Protein AF-X1CKU1-F1 (afdb_monomer_lite)

Sequence (153 aa):
GDQAREYGLLGDNILDSHFEFDVRVSRGGGAFVCGESTALMASLEGKVGRPRAKYIHTVAQGLHNKPTNLNNVETWANIPLIINKGAEWYSRIGTEASKGTKVFSLVGKINNTGLVEVPMGTSLREIIFEIGGGVPNNKKFKAVQTGGPSAVA

Structure (mmCIF, N/CA/C/O backbone):
data_AF-X1CKU1-F1
#
_entry.id   AF-X1CKU1-F1
#
loop_
_atom_site.group_PDB
_atom_site.id
_atom_site.type_symbol
_atom_site.label_atom_id
_atom_site.label_alt_id
_atom_site.label_comp_id
_atom_site.label_asym_id
_atom_site.label_entity_id
_atom_site.label_seq_id
_atom_site.pdbx_PDB_ins_code
_atom_site.Cartn_x
_atom_site.Cartn_y
_atom_site.Cartn_z
_atom_site.occupancy
_atom_site.B_iso_or_equiv
_atom_site.auth_seq_id
_atom_site.auth_comp_id
_atom_site.auth_asym_id
_atom_site.auth_atom_id
_atom_site.pdbx_PDB_model_num
ATOM 1 N N . GLY A 1 1 ? -2.399 -12.938 -13.116 1.00 65.06 1 GLY A N 1
ATOM 2 C CA . GLY A 1 1 ? -1.173 -12.936 -13.932 1.00 65.06 1 GLY A CA 1
ATOM 3 C C . GLY A 1 1 ? -1.540 -13.291 -15.346 1.00 65.06 1 GLY A C 1
ATOM 4 O O . GLY A 1 1 ? -1.448 -12.440 -16.215 1.00 65.06 1 GLY A O 1
ATOM 5 N N . ASP A 1 2 ? -2.054 -14.503 -15.521 1.00 77.31 2 ASP A N 1
ATOM 6 C CA . ASP A 1 2 ? -2.308 -15.109 -16.833 1.00 77.31 2 ASP A CA 1
ATOM 7 C C . ASP A 1 2 ? -3.306 -14.311 -17.686 1.00 77.31 2 ASP A C 1
ATOM 9 O O . ASP A 1 2 ? -2.964 -13.919 -18.794 1.00 77.31 2 ASP A O 1
ATOM 13 N N . GLN A 1 3 ? -4.441 -13.888 -17.118 1.00 88.50 3 GLN A N 1
ATOM 14 C CA . GLN A 1 3 ? -5.407 -13.031 -17.827 1.00 88.50 3 GLN A CA 1
ATOM 15 C C . GLN A 1 3 ? -4.802 -11.709 -18.335 1.00 88.50 3 GLN A C 1
ATOM 17 O O . GLN A 1 3 ? -5.073 -11.286 -19.450 1.00 88.50 3 GLN A O 1
ATOM 22 N N . ALA A 1 4 ? -3.958 -11.036 -17.545 1.00 87.88 4 ALA A N 1
ATOM 23 C CA . ALA A 1 4 ? -3.363 -9.762 -17.965 1.00 87.88 4 ALA A CA 1
ATOM 24 C C . ALA A 1 4 ? -2.374 -9.941 -19.128 1.00 87.88 4 ALA A C 1
ATOM 26 O O . ALA A 1 4 ? -2.256 -9.050 -19.962 1.00 87.88 4 ALA A O 1
ATOM 27 N N . ARG A 1 5 ? -1.700 -11.096 -19.211 1.00 89.00 5 ARG A N 1
ATOM 28 C CA . ARG A 1 5 ? -0.877 -11.453 -20.374 1.00 89.00 5 ARG A CA 1
ATOM 29 C C . ARG A 1 5 ? -1.741 -11.767 -21.594 1.00 89.00 5 ARG A C 1
ATOM 31 O O . ARG A 1 5 ? -1.427 -11.296 -22.678 1.00 89.00 5 ARG A O 1
ATOM 38 N N . GLU A 1 6 ? -2.842 -12.498 -21.416 1.00 88.56 6 GLU A N 1
ATOM 39 C CA . GLU A 1 6 ? -3.800 -12.799 -22.495 1.00 88.56 6 GLU A CA 1
ATOM 40 C C . GLU A 1 6 ? -4.401 -11.528 -23.110 1.00 88.56 6 GLU A C 1
ATOM 42 O O . GLU A 1 6 ? -4.573 -11.451 -24.322 1.00 88.56 6 GLU A O 1
ATOM 47 N N . TYR A 1 7 ? -4.659 -10.504 -22.293 1.00 90.25 7 TYR A N 1
ATOM 48 C CA . TYR A 1 7 ? -5.121 -9.192 -22.756 1.00 90.25 7 TYR A CA 1
ATOM 49 C C . TYR A 1 7 ? -4.000 -8.274 -23.281 1.00 90.25 7 TYR A C 1
ATOM 51 O O . TYR A 1 7 ? -4.277 -7.122 -23.609 1.00 90.25 7 TYR A O 1
ATOM 59 N N . GLY A 1 8 ? -2.743 -8.732 -23.339 1.00 88.56 8 GLY A N 1
ATOM 60 C CA . GLY A 1 8 ? -1.613 -7.931 -23.829 1.00 88.56 8 GLY A CA 1
ATOM 61 C C . GLY A 1 8 ? -1.203 -6.770 -22.911 1.00 88.56 8 GLY A C 1
ATOM 62 O O . GLY A 1 8 ? -0.614 -5.796 -23.375 1.00 88.56 8 GLY A O 1
ATOM 63 N N . LEU A 1 9 ? -1.525 -6.849 -21.614 1.00 90.81 9 LEU A N 1
ATOM 64 C CA . LEU A 1 9 ? -1.213 -5.834 -20.594 1.00 90.81 9 LEU A CA 1
ATOM 65 C C . LEU A 1 9 ? 0.079 -6.135 -19.809 1.00 90.81 9 LEU A C 1
ATOM 67 O O . LEU A 1 9 ? 0.518 -5.309 -19.011 1.00 90.81 9 LEU A O 1
ATOM 71 N N . LEU A 1 10 ? 0.661 -7.323 -19.992 1.00 92.50 10 LEU A N 1
ATOM 72 C CA . LEU A 1 10 ? 1.921 -7.778 -19.398 1.00 92.50 10 LEU A CA 1
ATOM 73 C C . LEU A 1 10 ? 2.670 -8.667 -20.392 1.00 92.50 10 LEU A C 1
ATOM 75 O O . LEU A 1 10 ? 2.046 -9.423 -21.134 1.00 92.50 10 LEU A O 1
ATOM 79 N N . GLY A 1 11 ? 3.997 -8.656 -20.319 1.00 89.88 11 GLY A N 1
ATOM 80 C CA . GLY A 1 11 ? 4.881 -9.362 -21.240 1.00 89.88 11 GLY A CA 1
ATOM 81 C C . GLY A 1 11 ? 5.563 -8.398 -22.203 1.00 89.88 11 GLY A C 1
ATOM 82 O O . GLY A 1 11 ? 5.842 -7.249 -21.844 1.00 89.88 11 GLY A O 1
ATOM 83 N N . ASP A 1 12 ? 5.840 -8.889 -23.403 1.00 91.44 12 ASP A N 1
ATOM 84 C CA . ASP A 1 12 ? 6.551 -8.137 -24.430 1.00 91.44 12 ASP A CA 1
ATOM 85 C C . ASP A 1 12 ? 5.562 -7.343 -25.288 1.00 91.44 12 ASP A C 1
ATOM 87 O O . ASP A 1 12 ? 4.425 -7.773 -25.493 1.00 91.44 12 ASP A O 1
ATOM 91 N N . ASN A 1 13 ? 6.003 -6.195 -25.803 1.00 90.19 13 ASN A N 1
ATOM 92 C CA . ASN A 1 13 ? 5.213 -5.304 -26.657 1.00 90.19 13 ASN A CA 1
ATOM 93 C C . ASN A 1 13 ? 3.811 -4.984 -26.101 1.00 90.19 13 ASN A C 1
ATOM 95 O O . ASN A 1 13 ? 2.799 -5.164 -26.782 1.00 90.19 13 ASN A O 1
ATOM 99 N N . ILE A 1 14 ? 3.740 -4.523 -24.845 1.00 92.44 14 ILE A N 1
ATOM 100 C CA . ILE A 1 14 ? 2.465 -4.242 -24.165 1.00 92.44 14 ILE A CA 1
ATOM 101 C C . ILE A 1 14 ? 1.634 -3.272 -25.008 1.00 92.44 14 ILE A C 1
ATOM 103 O O . ILE A 1 14 ? 2.101 -2.173 -25.308 1.00 92.44 14 ILE A O 1
ATOM 107 N N . LEU A 1 15 ? 0.405 -3.664 -25.358 1.00 89.19 15 LEU A N 1
ATOM 108 C CA . LEU A 1 15 ? -0.510 -2.891 -26.211 1.00 89.19 15 LEU A CA 1
ATOM 109 C C . LEU A 1 15 ? 0.137 -2.390 -27.524 1.00 89.19 15 LEU A C 1
ATOM 111 O O . LEU A 1 15 ? -0.044 -1.230 -27.893 1.00 89.19 15 LEU A O 1
ATOM 115 N N . ASP A 1 16 ? 0.925 -3.244 -28.188 1.00 88.50 16 ASP A N 1
ATOM 116 C CA . ASP A 1 16 ? 1.678 -2.939 -29.420 1.00 88.50 16 ASP A CA 1
ATOM 117 C C . ASP A 1 16 ? 2.689 -1.782 -29.277 1.00 88.50 16 ASP A C 1
ATOM 119 O O . ASP A 1 16 ? 3.078 -1.131 -30.249 1.00 88.50 16 ASP A O 1
ATOM 123 N N . SER A 1 17 ? 3.139 -1.510 -28.050 1.00 91.44 17 SER A N 1
ATOM 124 C CA . SER A 1 17 ? 4.212 -0.550 -27.776 1.00 91.44 17 SER A CA 1
ATOM 125 C C . SER A 1 17 ? 5.599 -1.206 -27.817 1.00 91.44 17 SER A C 1
ATOM 127 O O . SER A 1 17 ? 5.726 -2.419 -27.914 1.00 91.44 17 SER A O 1
ATOM 129 N N . HIS A 1 18 ? 6.667 -0.412 -27.683 1.00 92.94 18 HIS A N 1
ATOM 130 C CA . HIS A 1 18 ? 8.040 -0.917 -27.498 1.00 92.94 18 HIS A CA 1
ATOM 131 C C . HIS A 1 18 ? 8.393 -1.197 -26.027 1.00 92.94 18 HIS A C 1
ATOM 133 O O . HIS A 1 18 ? 9.568 -1.314 -25.679 1.00 92.94 18 HIS A O 1
ATOM 139 N N . PHE A 1 19 ? 7.398 -1.209 -25.139 1.00 94.38 19 PHE A N 1
ATOM 140 C CA . PHE A 1 19 ? 7.607 -1.377 -23.710 1.00 94.38 19 PHE A CA 1
ATOM 141 C C . PHE A 1 19 ? 7.348 -2.822 -23.285 1.00 94.38 19 PHE A C 1
ATOM 143 O O . PHE A 1 19 ? 6.300 -3.399 -23.579 1.00 94.38 19 PHE A O 1
ATOM 150 N N . GLU A 1 20 ? 8.306 -3.377 -22.548 1.00 94.62 20 GLU A N 1
ATOM 151 C CA . GLU A 1 20 ? 8.258 -4.731 -22.007 1.00 94.62 20 GLU A CA 1
ATOM 152 C C . GLU A 1 20 ? 8.211 -4.654 -20.482 1.00 94.62 20 GLU A C 1
ATOM 154 O O . GLU A 1 20 ? 9.044 -4.001 -19.843 1.00 94.62 20 GLU A O 1
ATOM 159 N N . PHE A 1 21 ? 7.233 -5.324 -19.878 1.00 93.88 21 PHE A N 1
ATOM 160 C CA . PHE A 1 21 ? 7.119 -5.382 -18.427 1.00 93.88 21 PHE A CA 1
ATOM 161 C C . PHE A 1 21 ? 6.444 -6.666 -17.973 1.00 93.88 21 PHE A C 1
ATOM 163 O O . PHE A 1 21 ? 5.368 -7.033 -18.442 1.00 93.88 21 PHE A O 1
ATOM 170 N N . ASP A 1 22 ? 7.066 -7.330 -17.001 1.00 92.50 22 ASP A N 1
ATOM 171 C CA . ASP A 1 22 ? 6.582 -8.593 -16.472 1.00 92.50 22 ASP A CA 1
ATOM 172 C C . ASP A 1 22 ? 6.455 -8.565 -14.944 1.00 92.50 22 ASP A C 1
ATOM 174 O O . ASP A 1 22 ? 7.226 -7.923 -14.229 1.00 92.50 22 ASP A O 1
ATOM 178 N N . VAL A 1 23 ? 5.478 -9.314 -14.438 1.00 91.25 23 VAL A N 1
ATOM 179 C CA . VAL A 1 23 ? 5.173 -9.468 -13.020 1.00 91.25 23 VAL A CA 1
ATOM 180 C C . VAL A 1 23 ? 5.266 -10.937 -12.641 1.00 91.25 23 VAL A C 1
ATOM 182 O O . VAL A 1 23 ? 4.596 -11.802 -13.205 1.00 91.25 23 VAL A O 1
ATOM 185 N N . ARG A 1 24 ? 6.055 -11.215 -11.602 1.00 88.50 24 ARG A N 1
ATOM 186 C CA . ARG A 1 24 ? 6.152 -12.537 -10.981 1.00 88.50 24 ARG A CA 1
ATOM 187 C C . ARG A 1 24 ? 5.671 -12.464 -9.542 1.00 88.50 24 ARG A C 1
ATOM 189 O O . ARG A 1 24 ? 6.066 -11.574 -8.794 1.00 88.50 24 ARG A O 1
ATOM 196 N N . VAL A 1 25 ? 4.841 -13.425 -9.148 1.00 87.81 25 VAL A N 1
ATOM 197 C CA . VAL A 1 25 ? 4.357 -13.549 -7.770 1.00 87.81 25 VAL A CA 1
ATOM 198 C C . VAL A 1 25 ? 5.220 -14.573 -7.045 1.00 87.81 25 VAL A C 1
ATOM 200 O O . VAL A 1 25 ? 5.220 -15.748 -7.401 1.00 87.81 25 VAL A O 1
ATOM 203 N N . SER A 1 26 ? 5.939 -14.129 -6.017 1.00 83.94 26 SER A N 1
ATOM 204 C CA . SER A 1 26 ? 6.687 -15.013 -5.122 1.00 83.94 26 SER A CA 1
ATOM 205 C C . SER A 1 26 ? 5.912 -15.210 -3.821 1.00 83.94 26 SER A C 1
ATOM 207 O O . SER A 1 26 ? 5.436 -14.242 -3.225 1.00 83.94 26 SER A O 1
ATOM 209 N N . ARG A 1 27 ? 5.758 -16.463 -3.380 1.00 80.62 27 ARG A N 1
ATOM 210 C CA . ARG A 1 27 ? 5.091 -16.805 -2.116 1.00 80.62 27 ARG A CA 1
ATOM 211 C C . ARG A 1 27 ? 6.147 -16.991 -1.028 1.00 80.62 27 ARG A C 1
ATOM 213 O O . ARG A 1 27 ? 6.992 -17.874 -1.137 1.00 80.62 27 ARG A O 1
ATOM 220 N N . GLY A 1 28 ? 6.096 -16.168 0.018 1.00 71.69 28 GLY A N 1
ATOM 221 C CA . GLY A 1 28 ? 6.987 -16.297 1.174 1.00 71.69 28 GLY A CA 1
ATOM 222 C C . GLY A 1 28 ? 6.660 -17.526 2.031 1.00 71.69 28 GLY A C 1
ATOM 223 O O . GLY A 1 28 ? 5.499 -17.909 2.160 1.00 71.69 28 GLY A O 1
ATOM 224 N N . GLY A 1 29 ? 7.676 -18.119 2.663 1.00 66.25 29 GLY A N 1
ATOM 225 C CA . GLY A 1 29 ? 7.565 -19.337 3.484 1.00 66.25 29 GLY A CA 1
ATOM 226 C C . GLY A 1 29 ? 6.971 -19.145 4.889 1.00 66.25 29 GLY A C 1
ATOM 227 O O . GLY A 1 29 ? 7.351 -19.861 5.807 1.00 66.25 29 GLY A O 1
ATOM 228 N N . GLY A 1 30 ? 6.097 -18.156 5.096 1.00 58.94 30 GLY A N 1
ATOM 229 C CA . GLY A 1 30 ? 5.411 -17.937 6.381 1.00 58.94 30 GLY A CA 1
ATOM 230 C C . GLY A 1 30 ? 6.234 -17.260 7.488 1.00 58.94 30 GLY A C 1
ATOM 231 O O . GLY A 1 30 ? 5.735 -17.091 8.598 1.00 58.94 30 GLY A O 1
ATOM 232 N N . ALA A 1 31 ? 7.470 -16.827 7.220 1.00 59.03 31 ALA A N 1
ATOM 233 C CA . ALA A 1 31 ? 8.267 -16.085 8.195 1.00 59.03 31 ALA A CA 1
ATOM 234 C C . ALA A 1 31 ? 7.819 -14.610 8.281 1.00 59.03 31 ALA A C 1
ATOM 236 O O . ALA A 1 31 ? 8.056 -13.821 7.366 1.00 59.03 31 ALA A O 1
ATOM 237 N N . PHE A 1 32 ? 7.244 -14.222 9.426 1.00 52.41 32 PHE A N 1
ATOM 238 C CA . PHE A 1 32 ? 6.842 -12.845 9.780 1.00 52.41 32 PHE A CA 1
ATOM 239 C C . PHE A 1 32 ? 7.998 -11.814 9.714 1.00 52.41 32 PHE A C 1
ATOM 241 O O . PHE A 1 32 ? 7.772 -10.609 9.675 1.00 52.41 32 PHE A O 1
ATOM 248 N N . VAL A 1 33 ? 9.251 -12.279 9.630 1.00 49.97 33 VAL A N 1
ATOM 249 C CA . VAL A 1 33 ? 10.484 -11.465 9.552 1.00 49.97 33 VAL A CA 1
ATOM 250 C C . VAL A 1 33 ? 10.661 -10.761 8.189 1.00 49.97 33 VAL A C 1
ATOM 252 O O . VAL A 1 33 ? 11.565 -9.951 8.012 1.00 49.97 33 VAL A O 1
ATOM 255 N N . CYS A 1 34 ? 9.766 -10.990 7.224 1.00 51.97 34 CYS A N 1
ATOM 256 C CA . CYS A 1 34 ? 9.830 -10.368 5.895 1.00 51.97 34 CYS A CA 1
ATOM 257 C C . CYS A 1 34 ? 9.215 -8.955 5.816 1.00 51.97 34 CYS A C 1
ATOM 259 O O . CYS A 1 34 ? 9.125 -8.401 4.725 1.00 51.97 34 CYS A O 1
ATOM 261 N N . GLY A 1 35 ? 8.777 -8.365 6.936 1.00 56.59 35 GLY A N 1
ATOM 262 C CA . GLY A 1 35 ? 8.248 -6.991 6.958 1.00 56.59 35 GLY A CA 1
ATOM 263 C C . GLY A 1 35 ? 9.315 -5.906 6.751 1.00 56.59 35 GLY A C 1
ATOM 264 O O . GLY A 1 35 ? 8.986 -4.773 6.410 1.00 56.59 35 GLY A O 1
ATOM 265 N N . GLU A 1 36 ? 10.595 -6.244 6.930 1.00 75.56 36 GLU A N 1
ATOM 266 C CA . GLU A 1 36 ? 11.713 -5.334 6.687 1.00 75.56 36 GLU A CA 1
ATOM 267 C C . GLU A 1 36 ? 12.196 -5.453 5.230 1.00 75.56 36 GLU A C 1
ATOM 269 O O . GLU A 1 36 ? 12.420 -6.547 4.708 1.00 75.56 36 GLU A O 1
ATOM 274 N N . SER A 1 37 ? 12.373 -4.305 4.573 1.00 74.38 37 SER A N 1
ATOM 275 C CA . SER A 1 37 ? 12.692 -4.183 3.145 1.00 74.38 37 SER A CA 1
ATOM 276 C C . SER A 1 37 ? 13.861 -5.045 2.647 1.00 74.38 37 SER A C 1
ATOM 278 O O . SER A 1 37 ? 13.776 -5.635 1.571 1.00 74.38 37 SER A O 1
ATOM 280 N N . THR A 1 38 ? 14.946 -5.158 3.416 1.00 78.44 38 THR A N 1
ATOM 281 C CA . THR A 1 38 ? 16.137 -5.929 3.026 1.00 78.44 38 THR A CA 1
ATOM 282 C C . THR A 1 38 ? 15.970 -7.422 3.291 1.00 78.44 38 THR A C 1
ATOM 284 O O . THR A 1 38 ? 16.478 -8.234 2.513 1.00 78.44 38 THR A O 1
ATOM 287 N N . ALA A 1 39 ? 15.222 -7.787 4.338 1.00 81.06 39 ALA A N 1
ATOM 288 C CA . ALA A 1 39 ? 14.864 -9.171 4.631 1.00 81.06 39 ALA A CA 1
ATOM 289 C C . ALA A 1 39 ? 13.937 -9.749 3.549 1.00 81.06 39 ALA A C 1
ATOM 291 O O . ALA A 1 39 ? 14.154 -10.876 3.100 1.00 81.06 39 ALA A O 1
ATOM 292 N N . LEU A 1 40 ? 12.970 -8.957 3.065 1.00 83.25 40 LEU A N 1
ATOM 293 C CA . LEU A 1 40 ? 12.114 -9.329 1.935 1.00 83.25 40 LEU A CA 1
ATOM 294 C C . LEU A 1 40 ? 12.938 -9.598 0.672 1.00 83.25 40 LEU A C 1
ATOM 296 O O . LEU A 1 40 ? 12.773 -10.638 0.040 1.00 83.25 40 LEU A O 1
ATOM 300 N N . MET A 1 41 ? 13.860 -8.694 0.326 1.00 84.31 41 MET A N 1
ATOM 301 C CA . MET A 1 41 ? 14.735 -8.883 -0.834 1.00 84.31 41 MET A CA 1
ATOM 302 C C . MET A 1 41 ? 15.601 -10.135 -0.687 1.00 84.31 41 MET A C 1
ATOM 304 O O . MET A 1 41 ? 15.659 -10.933 -1.612 1.00 84.31 41 MET A O 1
ATOM 308 N N . ALA A 1 42 ? 16.214 -10.364 0.480 1.00 82.88 42 ALA A N 1
ATOM 309 C CA . ALA A 1 42 ? 16.995 -11.577 0.725 1.00 82.88 42 ALA A CA 1
ATOM 310 C C . ALA A 1 42 ? 16.154 -12.855 0.548 1.00 82.88 42 ALA A C 1
ATOM 312 O O . ALA A 1 42 ? 16.625 -13.809 -0.068 1.00 82.88 42 ALA A O 1
ATOM 313 N N . SER A 1 43 ? 14.899 -12.852 1.010 1.00 83.75 43 SER A N 1
ATOM 314 C CA . SER A 1 43 ? 13.982 -13.975 0.796 1.00 83.75 43 SER A CA 1
ATOM 315 C C . SER A 1 43 ? 13.641 -14.182 -0.682 1.00 83.75 43 SER A C 1
ATOM 317 O O . SER A 1 43 ? 13.538 -15.327 -1.115 1.00 83.75 43 SER A O 1
ATOM 319 N N . LEU A 1 44 ? 13.466 -13.107 -1.460 1.00 84.38 44 LEU A N 1
ATOM 320 C CA . LEU A 1 44 ? 13.230 -13.191 -2.908 1.00 84.38 44 LEU A CA 1
ATOM 321 C C . LEU A 1 44 ? 14.450 -13.733 -3.666 1.00 84.38 44 LEU A C 1
ATOM 323 O O . LEU A 1 44 ? 14.284 -14.409 -4.675 1.00 84.38 44 LEU A O 1
ATOM 327 N N . GLU A 1 45 ? 15.659 -13.491 -3.155 1.00 85.50 45 GLU A N 1
ATOM 328 C CA . GLU A 1 45 ? 16.915 -14.065 -3.664 1.00 85.50 45 GLU A CA 1
ATOM 329 C C . GLU A 1 45 ? 17.131 -15.531 -3.236 1.00 85.50 45 GLU A C 1
ATOM 331 O O . GLU A 1 45 ? 18.176 -16.107 -3.536 1.00 85.50 45 GLU A O 1
ATOM 336 N N . GLY A 1 46 ? 16.196 -16.135 -2.490 1.00 82.81 46 GLY A N 1
ATOM 337 C CA . GLY A 1 46 ? 16.337 -17.492 -1.952 1.00 82.81 46 GLY A CA 1
ATOM 338 C C . GLY A 1 46 ? 17.313 -17.607 -0.774 1.00 82.81 46 GLY A C 1
ATOM 339 O O . GLY A 1 46 ? 17.686 -18.711 -0.383 1.00 82.81 46 GLY A O 1
ATOM 340 N N . LYS A 1 47 ? 17.740 -16.480 -0.194 1.00 81.50 47 LYS A N 1
ATOM 341 C CA . LYS A 1 47 ? 18.597 -16.436 0.997 1.00 81.50 47 LYS A CA 1
ATOM 342 C C . LYS A 1 47 ? 17.745 -16.398 2.261 1.00 81.50 47 LYS A C 1
ATOM 344 O O . LYS A 1 47 ? 16.559 -16.073 2.244 1.00 81.50 47 LYS A O 1
ATOM 349 N N . VAL A 1 48 ? 18.376 -16.675 3.400 1.00 78.56 48 VAL A N 1
ATOM 350 C CA . VAL A 1 48 ? 17.735 -16.481 4.706 1.00 78.56 48 VAL A CA 1
ATOM 351 C C . VAL A 1 48 ? 17.366 -15.001 4.858 1.00 78.56 48 VAL A C 1
ATOM 353 O O . VAL A 1 48 ? 18.234 -14.137 4.726 1.00 78.56 48 VAL A O 1
ATOM 356 N N . GLY A 1 49 ? 16.094 -14.718 5.154 1.00 71.31 49 GLY A N 1
ATOM 357 C CA . GLY A 1 49 ? 15.533 -13.373 5.327 1.00 71.31 49 GLY A CA 1
ATOM 358 C C . GLY A 1 49 ? 16.030 -12.664 6.588 1.00 71.31 49 GLY A C 1
ATOM 359 O O . GLY A 1 49 ? 15.252 -12.381 7.494 1.00 71.31 49 GLY A O 1
ATOM 360 N N . ARG A 1 50 ? 17.338 -12.415 6.679 1.00 73.94 50 ARG A N 1
ATOM 361 C CA . ARG A 1 50 ? 17.953 -11.615 7.741 1.00 73.94 50 ARG A CA 1
ATOM 362 C C . ARG A 1 50 ? 18.080 -10.164 7.272 1.00 73.94 50 ARG A C 1
ATOM 364 O O . ARG A 1 50 ? 18.569 -9.950 6.160 1.00 73.94 50 ARG A O 1
ATOM 371 N N . PRO A 1 51 ? 17.688 -9.177 8.097 1.00 68.94 51 PRO A N 1
ATOM 372 C CA . PRO A 1 51 ? 17.938 -7.776 7.794 1.00 68.94 51 PRO A CA 1
ATOM 373 C C . PRO A 1 51 ? 19.433 -7.532 7.559 1.00 68.94 51 PRO A C 1
ATOM 375 O O . PRO A 1 51 ? 20.279 -8.046 8.294 1.00 68.94 51 PRO A O 1
ATOM 378 N N . ARG A 1 52 ? 19.762 -6.750 6.532 1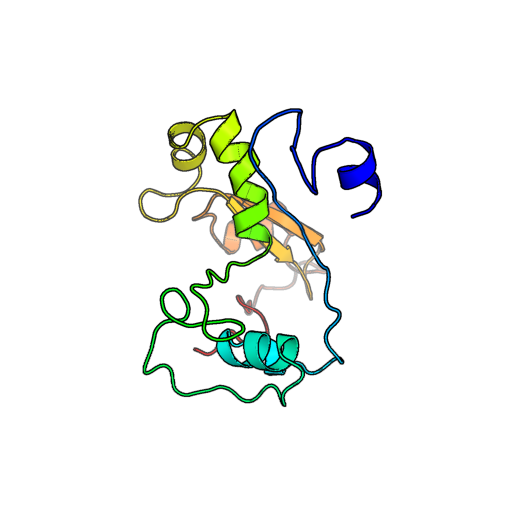.00 68.19 52 ARG A N 1
ATOM 379 C CA . ARG A 1 52 ? 21.126 -6.298 6.240 1.00 68.19 52 ARG A CA 1
ATOM 380 C C . ARG A 1 52 ? 21.263 -4.832 6.636 1.00 68.19 52 ARG A C 1
ATOM 382 O O . ARG A 1 52 ? 20.325 -4.051 6.486 1.00 68.19 52 ARG A O 1
ATOM 389 N N . ALA A 1 53 ? 22.440 -4.449 7.126 1.00 69.31 53 ALA A N 1
ATOM 390 C CA . ALA A 1 53 ? 22.738 -3.051 7.412 1.00 69.31 53 ALA A CA 1
ATOM 391 C C . ALA A 1 53 ? 22.631 -2.213 6.124 1.00 69.31 53 ALA A C 1
ATOM 393 O O . ALA A 1 53 ? 23.234 -2.544 5.100 1.00 69.31 53 ALA A O 1
ATOM 394 N N . LYS A 1 54 ? 21.840 -1.137 6.174 1.00 66.12 54 LYS A N 1
ATOM 395 C CA . LYS A 1 54 ? 21.570 -0.244 5.039 1.00 66.12 54 LYS A CA 1
ATOM 396 C C . LYS A 1 54 ? 22.712 0.758 4.858 1.00 66.12 54 LYS A C 1
ATOM 398 O O . LYS A 1 54 ? 22.552 1.934 5.152 1.00 66.12 54 LYS A O 1
ATOM 403 N N . TYR A 1 55 ? 23.869 0.294 4.392 1.00 69.62 55 TYR A N 1
ATOM 404 C CA . TYR A 1 55 ? 24.941 1.201 3.956 1.00 69.62 55 TYR A CA 1
ATOM 405 C C . TYR A 1 55 ? 24.690 1.748 2.545 1.00 69.62 55 TYR A C 1
ATOM 407 O O . TYR A 1 55 ? 25.152 2.832 2.208 1.00 69.62 55 TYR A O 1
ATOM 415 N N . ILE A 1 56 ? 23.932 1.008 1.729 1.00 71.81 56 ILE A N 1
ATOM 416 C CA . ILE A 1 56 ? 23.548 1.382 0.367 1.00 71.81 56 ILE A CA 1
ATOM 417 C C . ILE A 1 56 ? 22.024 1.301 0.274 1.00 71.81 56 ILE A C 1
ATOM 419 O O . ILE A 1 56 ? 21.420 0.311 0.693 1.00 71.81 56 ILE A O 1
ATOM 423 N N . HIS A 1 57 ? 21.390 2.351 -0.249 1.00 82.38 57 HIS A N 1
ATOM 424 C CA . HIS A 1 57 ? 19.943 2.363 -0.445 1.00 82.38 57 HIS A CA 1
ATOM 425 C C . HIS A 1 57 ? 19.528 1.374 -1.540 1.00 82.38 57 HIS A C 1
ATOM 427 O O . HIS A 1 57 ? 20.183 1.266 -2.576 1.00 82.38 57 HIS A O 1
ATOM 433 N N . THR A 1 58 ? 18.389 0.704 -1.358 1.00 84.00 58 THR A N 1
ATOM 434 C CA . THR A 1 58 ? 17.883 -0.302 -2.310 1.00 84.00 58 THR A CA 1
ATOM 435 C C . THR A 1 58 ? 17.584 0.269 -3.694 1.00 84.00 58 THR A C 1
ATOM 437 O O . THR A 1 58 ? 17.686 -0.442 -4.692 1.00 84.00 58 THR A O 1
ATOM 440 N N . VAL A 1 59 ? 17.264 1.565 -3.760 1.00 86.75 59 VAL A N 1
ATOM 441 C CA . VAL A 1 59 ? 17.068 2.292 -5.022 1.00 86.75 59 VAL A CA 1
ATOM 442 C C . VAL A 1 59 ? 18.344 2.337 -5.861 1.00 86.75 59 VAL A C 1
ATOM 444 O O . VAL A 1 59 ? 18.258 2.399 -7.078 1.00 86.75 59 VAL A O 1
ATOM 447 N N . ALA A 1 60 ? 19.516 2.249 -5.224 1.00 86.31 60 ALA A N 1
ATOM 448 C CA . ALA A 1 60 ? 20.797 2.099 -5.901 1.00 86.31 60 ALA A CA 1
ATOM 449 C C . ALA A 1 60 ? 21.149 0.615 -6.088 1.00 86.31 60 ALA A C 1
ATOM 451 O O . ALA A 1 60 ? 21.469 0.193 -7.196 1.00 86.31 60 ALA A O 1
ATOM 452 N N . GLN A 1 61 ? 21.074 -0.185 -5.018 1.00 87.62 61 GLN A N 1
ATOM 453 C CA . GLN A 1 61 ? 21.405 -1.614 -5.038 1.00 87.62 61 GLN A CA 1
ATOM 454 C C . GLN A 1 61 ? 20.467 -2.400 -4.114 1.00 87.62 61 GLN A C 1
ATOM 456 O O . GLN A 1 61 ? 20.642 -2.424 -2.896 1.00 87.62 61 GLN A O 1
ATOM 461 N N . GLY A 1 62 ? 19.448 -3.029 -4.699 1.00 87.25 62 GLY A N 1
ATOM 462 C CA . GLY A 1 62 ? 18.440 -3.819 -3.997 1.00 87.25 62 GLY A CA 1
ATOM 463 C C . GLY A 1 62 ? 18.466 -5.286 -4.417 1.00 87.25 62 GLY A C 1
ATOM 464 O O . GLY A 1 62 ? 19.420 -6.007 -4.126 1.00 87.25 62 GLY A O 1
ATOM 465 N N . LEU A 1 63 ? 17.406 -5.734 -5.091 1.00 87.56 63 LEU A N 1
ATOM 466 C CA . LEU A 1 63 ? 17.240 -7.119 -5.527 1.00 87.56 63 LEU A CA 1
ATOM 467 C C . LEU A 1 63 ? 18.286 -7.483 -6.589 1.00 87.56 63 LEU A C 1
ATOM 469 O O . LEU A 1 63 ? 18.420 -6.793 -7.600 1.00 87.56 63 LEU A O 1
ATOM 473 N N . HIS A 1 64 ? 19.030 -8.569 -6.368 1.00 89.12 64 HIS A N 1
ATOM 474 C CA . HIS A 1 64 ? 20.118 -9.019 -7.244 1.00 89.12 64 HIS A CA 1
ATOM 475 C C . HIS A 1 64 ? 21.161 -7.923 -7.531 1.00 89.12 64 HIS A C 1
ATOM 477 O O . HIS A 1 64 ? 21.720 -7.866 -8.626 1.00 89.12 64 HIS A O 1
ATOM 483 N N . ASN A 1 65 ? 21.409 -7.040 -6.554 1.00 88.12 65 ASN A N 1
ATOM 484 C CA . ASN A 1 65 ? 22.286 -5.868 -6.671 1.00 88.12 65 ASN A CA 1
ATOM 485 C C . ASN A 1 65 ? 21.892 -4.888 -7.794 1.00 88.12 65 ASN A C 1
ATOM 487 O O . ASN A 1 65 ? 22.729 -4.118 -8.262 1.00 88.12 65 ASN A O 1
ATOM 491 N N . LYS A 1 66 ? 20.625 -4.896 -8.229 1.00 91.19 66 LYS A N 1
ATOM 492 C CA . LYS A 1 66 ? 20.089 -3.945 -9.210 1.00 91.19 66 LYS A CA 1
ATOM 493 C C . LYS A 1 66 ? 19.282 -2.837 -8.520 1.00 91.19 66 LYS A C 1
ATOM 495 O O . LYS A 1 66 ? 18.705 -3.089 -7.455 1.00 91.19 66 LYS A O 1
ATOM 500 N N . PRO A 1 67 ? 19.186 -1.636 -9.117 1.00 92.69 67 PRO A N 1
ATOM 501 C CA . PRO A 1 67 ? 18.282 -0.582 -8.656 1.00 92.69 67 PRO A CA 1
ATOM 502 C C . PRO A 1 67 ? 16.862 -1.118 -8.444 1.00 92.69 67 PRO A C 1
ATOM 504 O O . PRO A 1 67 ? 16.260 -1.659 -9.370 1.00 92.69 67 PRO A O 1
ATOM 507 N N . THR A 1 68 ? 16.340 -1.030 -7.218 1.00 90.81 68 THR A N 1
ATOM 508 C CA . THR A 1 68 ? 15.040 -1.616 -6.861 1.00 90.81 68 THR A CA 1
ATOM 509 C C . THR A 1 68 ? 14.237 -0.687 -5.959 1.00 90.81 68 THR A C 1
ATOM 511 O O . THR A 1 68 ? 14.622 -0.402 -4.820 1.00 90.81 68 THR A O 1
ATOM 514 N N . ASN A 1 69 ? 13.065 -0.280 -6.443 1.00 91.19 69 ASN A N 1
ATOM 515 C CA . ASN A 1 69 ? 12.065 0.407 -5.636 1.00 91.19 69 ASN A CA 1
ATOM 516 C C . ASN A 1 69 ? 11.165 -0.613 -4.943 1.00 91.19 69 ASN A C 1
ATOM 518 O O . ASN A 1 69 ? 10.569 -1.471 -5.594 1.00 91.19 69 ASN A O 1
ATOM 522 N N . LEU A 1 70 ? 11.048 -0.497 -3.622 1.00 87.50 70 LEU A N 1
ATOM 523 C CA . LEU A 1 70 ? 10.123 -1.291 -2.828 1.00 87.50 70 LEU A CA 1
ATOM 524 C C . LEU A 1 70 ? 9.007 -0.386 -2.319 1.00 87.50 70 LEU A C 1
ATOM 526 O O . LEU A 1 70 ? 9.270 0.561 -1.586 1.00 87.50 70 LEU A O 1
ATOM 530 N N . ASN A 1 71 ? 7.770 -0.713 -2.676 1.00 89.44 71 ASN A N 1
ATOM 531 C CA . ASN A 1 71 ? 6.585 0.003 -2.221 1.00 89.44 71 ASN A CA 1
ATOM 532 C C . ASN A 1 71 ? 5.515 -0.990 -1.762 1.00 89.44 71 ASN A C 1
ATOM 534 O O . ASN A 1 71 ? 5.512 -2.152 -2.176 1.00 89.44 71 ASN A O 1
ATOM 538 N N . ASN A 1 72 ? 4.603 -0.523 -0.909 1.00 87.25 72 ASN A N 1
ATOM 539 C CA . ASN A 1 72 ? 3.434 -1.298 -0.511 1.00 87.25 72 ASN A CA 1
ATOM 540 C C . ASN A 1 72 ? 2.476 -1.472 -1.705 1.00 87.25 72 ASN A C 1
ATOM 542 O O . ASN A 1 72 ? 2.435 -0.642 -2.614 1.00 87.25 72 ASN A O 1
ATOM 546 N N . VAL A 1 73 ? 1.677 -2.537 -1.674 1.00 88.25 73 VAL A N 1
ATOM 547 C CA . VAL A 1 73 ? 0.623 -2.796 -2.662 1.00 88.25 73 VAL A CA 1
ATOM 548 C C . VAL A 1 73 ? -0.368 -1.627 -2.752 1.00 88.25 73 VAL A C 1
ATOM 550 O O . VAL A 1 73 ? -0.741 -1.253 -3.859 1.00 88.25 73 VAL A O 1
ATOM 553 N N . GLU A 1 74 ? -0.730 -1.002 -1.623 1.00 86.81 74 GLU A N 1
ATOM 554 C CA . GLU A 1 74 ? -1.620 0.174 -1.565 1.00 86.81 74 GLU A CA 1
ATOM 555 C C . GLU A 1 74 ? -1.083 1.329 -2.425 1.00 86.81 74 GLU A C 1
ATOM 557 O O . GLU A 1 74 ? -1.822 1.936 -3.196 1.00 86.81 74 GLU A O 1
ATOM 562 N N . THR A 1 75 ? 0.227 1.588 -2.372 1.00 89.25 75 THR A N 1
ATOM 563 C CA . THR A 1 75 ? 0.860 2.638 -3.181 1.00 89.25 75 THR A CA 1
ATOM 564 C C . THR A 1 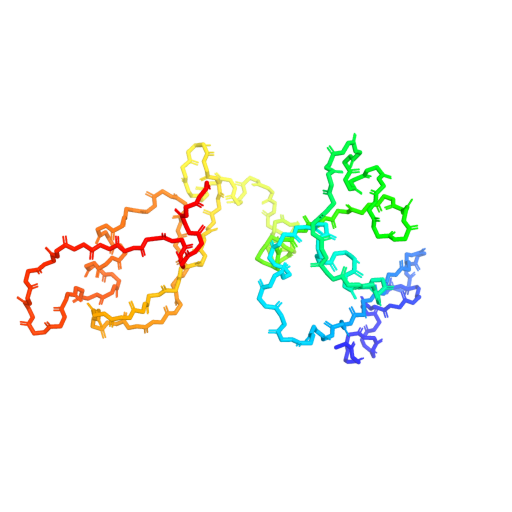75 ? 0.701 2.355 -4.670 1.00 89.25 75 THR A C 1
ATOM 566 O O . THR A 1 75 ? 0.261 3.232 -5.407 1.00 89.25 75 THR A O 1
ATOM 569 N N . TRP A 1 76 ? 1.014 1.133 -5.116 1.00 91.50 76 TRP A N 1
ATOM 570 C CA . TRP A 1 76 ? 0.886 0.756 -6.526 1.00 91.50 76 TRP A CA 1
ATOM 571 C C . TRP A 1 76 ? -0.565 0.759 -7.009 1.00 91.50 76 TRP A C 1
ATOM 573 O O . TRP A 1 76 ? -0.815 1.153 -8.144 1.00 91.50 76 TRP A O 1
ATOM 583 N N . ALA A 1 77 ? -1.519 0.385 -6.152 1.00 91.00 77 ALA A N 1
ATOM 584 C CA . ALA A 1 77 ? -2.944 0.407 -6.475 1.00 91.00 77 ALA A CA 1
ATOM 585 C C . ALA A 1 77 ? -3.478 1.831 -6.724 1.00 91.00 77 ALA A C 1
ATOM 587 O O . ALA A 1 77 ? -4.377 2.014 -7.544 1.00 91.00 77 ALA A O 1
ATOM 588 N N . ASN A 1 78 ? -2.892 2.845 -6.081 1.00 91.12 78 ASN A N 1
ATOM 589 C CA . ASN A 1 78 ? -3.293 4.241 -6.265 1.00 91.12 78 ASN A CA 1
ATOM 590 C C . ASN A 1 78 ? -2.727 4.877 -7.548 1.00 91.12 78 ASN A C 1
ATOM 592 O O . ASN A 1 78 ? -3.324 5.818 -8.073 1.00 91.12 78 ASN A O 1
ATOM 596 N N . ILE A 1 79 ? -1.613 4.370 -8.095 1.00 93.81 79 ILE A N 1
ATOM 597 C CA . ILE A 1 79 ? -0.948 4.969 -9.268 1.00 93.81 79 ILE A CA 1
ATOM 598 C C . ILE A 1 79 ? -1.852 5.037 -10.513 1.00 93.81 79 ILE A C 1
ATOM 600 O O . ILE A 1 79 ? -1.949 6.125 -11.083 1.00 93.81 79 ILE A O 1
ATOM 604 N N . PRO A 1 80 ? -2.564 3.971 -10.939 1.00 93.31 80 PRO A N 1
ATOM 605 C CA . PRO A 1 80 ? -3.450 4.050 -12.102 1.00 93.31 80 PRO A CA 1
ATOM 606 C C . PRO A 1 80 ? -4.538 5.119 -11.956 1.00 93.31 80 PRO A C 1
ATOM 608 O O . P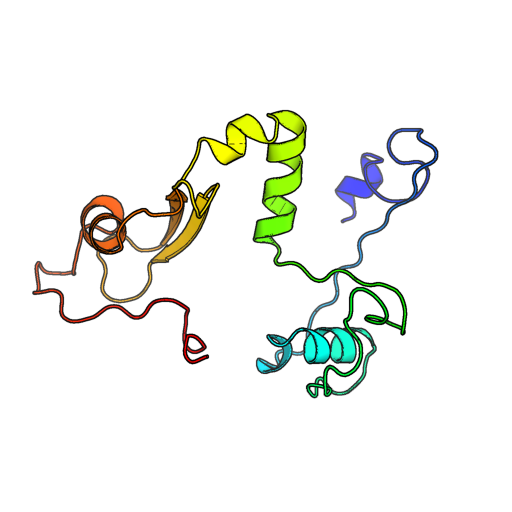RO A 1 80 ? -4.849 5.826 -12.911 1.00 93.31 80 PRO A O 1
ATOM 611 N N . LEU A 1 81 ? -5.094 5.283 -10.750 1.00 93.00 81 LEU A N 1
ATOM 612 C CA . LEU A 1 81 ? -6.100 6.313 -10.476 1.00 93.00 81 LEU A CA 1
ATOM 613 C C . LEU A 1 81 ? -5.507 7.719 -10.575 1.00 93.00 81 LEU A C 1
ATOM 615 O O . LEU A 1 81 ? -6.140 8.601 -11.152 1.00 93.00 81 LEU A O 1
ATOM 619 N N . ILE A 1 82 ? -4.295 7.919 -10.051 1.00 94.62 82 ILE A N 1
ATOM 620 C CA . ILE A 1 82 ? -3.576 9.195 -10.132 1.00 94.62 82 ILE A CA 1
ATOM 621 C C . ILE A 1 82 ? -3.233 9.539 -11.584 1.00 94.62 82 ILE A C 1
ATOM 623 O O . ILE A 1 82 ? -3.411 10.684 -11.985 1.00 94.62 82 ILE A O 1
ATOM 627 N N . ILE A 1 83 ? -2.787 8.569 -12.387 1.00 95.25 83 ILE A N 1
ATOM 628 C CA . ILE A 1 83 ? -2.496 8.785 -13.812 1.00 95.25 83 ILE A CA 1
ATOM 629 C C . ILE A 1 83 ? -3.776 9.165 -14.565 1.00 95.25 83 ILE A C 1
ATOM 631 O O . ILE A 1 83 ? -3.780 10.137 -15.314 1.00 95.25 83 ILE A O 1
ATOM 635 N N . ASN A 1 84 ? -4.876 8.449 -14.322 1.00 95.75 84 ASN A N 1
ATOM 636 C CA . ASN A 1 84 ? -6.127 8.659 -15.052 1.00 95.75 84 ASN A CA 1
ATOM 637 C C . ASN A 1 84 ? -6.874 9.939 -14.645 1.00 95.75 84 ASN A C 1
ATOM 639 O O . ASN A 1 84 ? -7.553 10.537 -15.476 1.00 95.75 84 ASN A O 1
ATOM 643 N N . LYS A 1 85 ? -6.798 10.351 -13.373 1.00 94.94 85 LYS A N 1
ATOM 644 C CA . LYS A 1 85 ? -7.539 11.513 -12.839 1.00 94.94 85 LYS 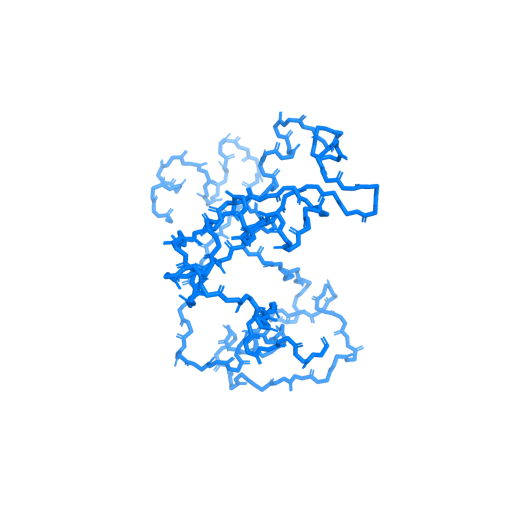A CA 1
ATOM 645 C C . LYS A 1 85 ? -6.668 12.745 -12.585 1.00 94.94 85 LYS A C 1
ATOM 647 O O . LYS A 1 85 ? -7.198 13.817 -12.303 1.00 94.94 85 LYS A O 1
ATOM 652 N N . GLY A 1 86 ? -5.350 12.602 -12.681 1.00 94.50 86 GLY A N 1
ATOM 653 C CA . GLY A 1 86 ? -4.369 13.642 -12.399 1.00 94.50 86 GLY A CA 1
ATOM 654 C C . GLY A 1 86 ? -3.946 13.714 -10.927 1.00 94.50 86 GLY A C 1
ATOM 655 O O . GLY A 1 86 ? -4.699 13.400 -10.001 1.00 94.50 86 GLY A O 1
ATOM 656 N N . ALA A 1 87 ? -2.719 14.193 -10.705 1.00 92.81 87 ALA A N 1
ATOM 657 C CA . ALA A 1 87 ? -2.149 14.367 -9.367 1.00 92.81 87 ALA A CA 1
ATOM 658 C C . ALA A 1 87 ? -2.920 15.390 -8.519 1.00 92.81 87 ALA A C 1
ATOM 660 O O . ALA A 1 87 ? -3.082 15.199 -7.313 1.00 92.81 87 ALA A O 1
ATOM 661 N N . GLU A 1 88 ? -3.441 16.449 -9.148 1.00 93.50 88 GLU A N 1
ATOM 662 C CA . GLU A 1 88 ? -4.204 17.485 -8.453 1.00 93.50 88 GLU A CA 1
ATOM 663 C C . GLU A 1 88 ? -5.467 16.904 -7.806 1.00 93.50 88 GLU A C 1
ATOM 665 O O . GLU A 1 88 ? -5.728 17.160 -6.631 1.00 93.50 88 GLU A O 1
ATOM 670 N N . TRP A 1 89 ? -6.196 16.045 -8.531 1.00 94.25 89 TRP A N 1
ATOM 671 C CA . TRP A 1 89 ? -7.381 15.358 -8.018 1.00 94.25 89 TRP A CA 1
ATOM 672 C C . TRP A 1 89 ? -7.064 14.570 -6.744 1.00 94.25 89 TRP A C 1
ATOM 674 O O . TRP A 1 89 ? -7.754 14.724 -5.739 1.00 94.25 89 TRP A O 1
ATOM 684 N N . TYR A 1 90 ? -5.983 13.786 -6.757 1.00 92.06 90 TYR A N 1
ATOM 685 C CA . TYR A 1 90 ? -5.579 12.997 -5.594 1.00 92.06 90 TYR A CA 1
ATOM 686 C C . TYR A 1 90 ? -5.126 13.886 -4.423 1.00 92.06 90 TYR A C 1
ATOM 688 O O . TYR A 1 90 ? -5.455 13.616 -3.270 1.00 92.06 90 TYR A O 1
ATOM 696 N N . SER A 1 91 ? -4.434 14.996 -4.705 1.00 91.38 91 SER A N 1
ATOM 697 C CA . SER A 1 91 ? -3.960 15.941 -3.681 1.00 91.38 91 SER A CA 1
ATOM 698 C C . SER A 1 91 ? -5.048 16.807 -3.033 1.00 91.38 91 SER A C 1
ATOM 700 O O . SER A 1 91 ? -4.805 17.421 -1.989 1.00 91.38 91 SER A O 1
ATOM 702 N N . ARG A 1 92 ? -6.245 16.866 -3.630 1.00 92.38 92 ARG A N 1
ATOM 703 C CA . ARG A 1 92 ? -7.419 17.521 -3.032 1.00 92.38 92 ARG A CA 1
ATOM 704 C C . ARG A 1 92 ? -8.039 16.681 -1.914 1.00 92.38 92 ARG A C 1
ATOM 706 O O . ARG A 1 92 ? -8.809 17.209 -1.121 1.00 92.38 92 ARG A O 1
ATOM 713 N N . ILE A 1 93 ? -7.709 15.392 -1.849 1.00 89.81 93 ILE A N 1
ATOM 714 C CA . ILE A 1 93 ? -8.186 14.472 -0.819 1.00 89.81 93 ILE A CA 1
ATOM 715 C C . ILE A 1 93 ? -7.169 14.452 0.327 1.00 89.81 93 ILE A C 1
ATOM 717 O O . ILE A 1 93 ? -5.961 14.378 0.092 1.00 89.81 93 ILE A O 1
ATOM 721 N N . GLY A 1 94 ? -7.657 14.495 1.565 1.00 88.75 94 GLY A N 1
ATOM 722 C CA . GLY A 1 94 ? -6.829 14.475 2.769 1.00 88.75 94 GLY A CA 1
ATOM 723 C C . GLY A 1 94 ? -6.441 15.867 3.276 1.00 88.75 94 GLY A C 1
ATOM 724 O O . GLY A 1 94 ? -7.131 16.851 3.015 1.00 88.75 94 GLY A O 1
ATOM 725 N N . THR A 1 95 ? -5.343 15.960 4.025 1.00 88.12 95 THR A N 1
ATOM 726 C CA . THR A 1 95 ? -4.856 17.224 4.606 1.00 88.12 95 THR A CA 1
ATOM 727 C C . THR A 1 95 ? -3.856 17.918 3.688 1.00 88.12 95 THR A C 1
ATOM 729 O O . THR A 1 95 ? -3.539 17.439 2.605 1.00 88.12 95 THR A O 1
ATOM 732 N N . GLU A 1 96 ? -3.329 19.077 4.081 1.00 84.75 96 GLU A N 1
ATOM 733 C CA . GLU A 1 96 ? -2.248 19.731 3.337 1.00 84.75 96 GLU A CA 1
ATOM 734 C C . GLU A 1 96 ? -0.956 18.897 3.342 1.00 84.75 96 GLU A C 1
ATOM 736 O O . GLU A 1 96 ? -0.365 18.670 2.289 1.00 84.75 96 GLU A O 1
ATOM 741 N N . ALA A 1 97 ? -0.575 18.369 4.507 1.00 85.25 97 ALA A N 1
ATOM 742 C CA . ALA A 1 97 ? 0.654 17.599 4.693 1.00 85.25 97 ALA A CA 1
ATOM 743 C C . ALA A 1 97 ? 0.527 16.110 4.317 1.00 85.25 97 ALA A C 1
ATOM 745 O O . ALA A 1 97 ? 1.534 15.425 4.149 1.00 85.25 97 ALA A O 1
ATOM 746 N N . SER A 1 98 ? -0.690 15.568 4.220 1.00 86.75 98 SER A N 1
ATOM 747 C CA . SER A 1 98 ? -0.923 14.149 3.929 1.00 86.75 98 SER A CA 1
ATOM 748 C C . SER A 1 98 ? -2.050 13.999 2.917 1.00 86.75 98 SER A C 1
ATOM 750 O O . SER A 1 98 ? -3.223 14.155 3.248 1.00 86.75 98 SER A O 1
ATOM 752 N N . LYS A 1 99 ? -1.669 13.715 1.669 1.00 90.38 99 LYS A N 1
ATOM 753 C CA . LYS A 1 99 ? -2.575 13.627 0.519 1.00 90.38 99 LYS A CA 1
ATOM 754 C C . LYS A 1 99 ? -3.104 12.214 0.303 1.00 90.38 99 LYS A C 1
ATOM 756 O O . LYS A 1 99 ? -2.385 11.240 0.521 1.00 90.38 99 LYS A O 1
ATOM 761 N N . GLY A 1 100 ? -4.321 12.121 -0.219 1.00 89.62 100 GLY A N 1
ATOM 762 C CA . GLY A 1 100 ? -4.957 10.871 -0.610 1.00 89.62 100 GLY A CA 1
ATOM 763 C C . GLY A 1 100 ? -5.752 10.198 0.500 1.00 89.62 100 GLY A C 1
ATOM 764 O O . GLY A 1 100 ? -6.166 10.822 1.481 1.00 89.62 100 GLY A O 1
ATOM 765 N N . THR A 1 101 ? -5.974 8.903 0.320 1.00 89.50 101 THR A N 1
ATOM 766 C CA . THR A 1 101 ? -6.746 8.045 1.221 1.00 89.50 101 THR A CA 1
ATOM 767 C C . THR A 1 101 ? -5.852 6.999 1.886 1.00 89.50 101 THR A C 1
ATOM 769 O O . THR 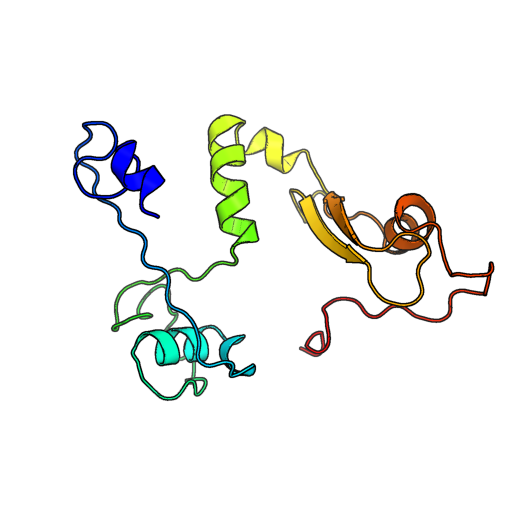A 1 101 ? -4.728 6.741 1.448 1.00 89.50 101 THR A O 1
ATOM 772 N N . LYS A 1 102 ? -6.346 6.403 2.975 1.00 87.88 102 LYS A N 1
ATOM 773 C CA . LYS A 1 102 ? -5.819 5.149 3.520 1.00 87.88 102 LYS A CA 1
ATOM 774 C C . LYS A 1 102 ? -6.912 4.143 3.726 1.00 87.88 102 LYS A C 1
ATOM 776 O O . LYS A 1 102 ? -7.984 4.490 4.218 1.00 87.88 102 LYS A O 1
ATOM 781 N N . VAL A 1 103 ? -6.546 2.887 3.535 1.00 88.69 103 VAL A N 1
ATOM 782 C CA . VAL A 1 103 ? -7.330 1.761 4.015 1.00 88.69 103 VAL A CA 1
ATOM 783 C C . VAL A 1 103 ? -6.922 1.409 5.449 1.00 88.69 103 VAL A C 1
ATOM 785 O O . VAL A 1 103 ? -5.765 1.099 5.739 1.00 88.69 103 VAL A O 1
ATOM 788 N N . PHE A 1 104 ? -7.892 1.428 6.359 1.00 87.94 104 PHE A N 1
ATOM 789 C CA . PHE A 1 104 ? -7.774 0.938 7.728 1.00 87.94 104 PHE A CA 1
ATOM 790 C C . PHE A 1 104 ? -8.541 -0.369 7.895 1.00 87.94 104 PHE A C 1
ATOM 792 O O . PHE A 1 104 ? -9.630 -0.544 7.356 1.00 87.94 104 PHE A O 1
ATOM 799 N N . SER A 1 105 ? -7.986 -1.278 8.693 1.00 90.56 105 SER A N 1
ATOM 800 C CA . SER A 1 105 ? -8.681 -2.489 9.124 1.00 90.56 105 SER A CA 1
ATOM 801 C C . SER A 1 105 ? -9.227 -2.290 10.534 1.00 90.56 105 SER A C 1
ATOM 803 O O . SER A 1 105 ? -8.460 -2.137 11.489 1.00 90.56 105 SER A O 1
ATOM 805 N N . LEU A 1 106 ? -10.553 -2.263 10.659 1.00 90.88 106 LEU A N 1
ATOM 806 C CA . LEU A 1 106 ? -11.266 -2.182 11.927 1.00 90.88 106 LEU A CA 1
ATOM 807 C C . LEU A 1 106 ? -11.545 -3.585 12.447 1.00 90.88 106 LEU A C 1
ATOM 809 O O . LEU A 1 106 ? -12.387 -4.315 11.923 1.00 90.88 106 LEU A O 1
ATOM 813 N N . VAL A 1 107 ? -10.824 -3.948 13.504 1.00 89.06 107 VAL A N 1
ATOM 814 C CA . VAL A 1 107 ? -10.888 -5.265 14.142 1.00 89.06 107 VAL A CA 1
ATOM 815 C C . VAL A 1 107 ? -10.967 -5.131 15.661 1.00 89.06 107 VAL A C 1
ATOM 817 O O . VAL A 1 107 ? -10.574 -4.119 16.243 1.00 89.06 107 VAL A O 1
ATOM 820 N N . GLY A 1 108 ? -11.451 -6.180 16.327 1.00 89.31 108 GLY A N 1
ATOM 821 C CA . GLY A 1 108 ? -11.540 -6.241 17.784 1.00 89.31 108 GLY A CA 1
ATOM 822 C C . GLY A 1 108 ? -12.912 -5.835 18.319 1.00 89.31 108 GLY A C 1
ATOM 823 O O . GLY A 1 108 ? -13.939 -6.307 17.843 1.00 89.31 108 GLY A O 1
ATOM 824 N N . LYS A 1 109 ? -12.934 -5.016 19.377 1.00 91.25 109 LYS A N 1
ATOM 825 C CA . LYS A 1 109 ? -14.159 -4.663 20.119 1.00 91.25 109 LYS A CA 1
ATOM 826 C C . LYS A 1 109 ? -14.836 -3.428 19.519 1.00 91.25 109 LYS A C 1
ATOM 828 O O . LYS A 1 109 ? -14.864 -2.377 20.156 1.00 91.25 109 LYS A O 1
ATOM 833 N N . ILE A 1 110 ? -15.375 -3.579 18.315 1.00 92.75 110 ILE A N 1
ATOM 834 C CA . ILE A 1 110 ? -16.077 -2.538 17.554 1.00 92.75 110 ILE A CA 1
ATOM 835 C C . ILE A 1 110 ? -17.330 -3.138 16.901 1.00 92.75 110 ILE A C 1
ATOM 837 O O . ILE A 1 110 ? -17.327 -4.330 16.596 1.00 92.75 110 ILE A O 1
ATOM 841 N N . ASN A 1 111 ? -18.409 -2.365 16.754 1.00 92.38 111 ASN A N 1
ATOM 842 C CA . ASN A 1 111 ? -19.682 -2.889 16.235 1.00 92.38 111 ASN A CA 1
ATOM 843 C C . ASN A 1 111 ? -19.586 -3.273 14.753 1.00 92.38 111 ASN A C 1
ATOM 845 O O . ASN A 1 111 ? -19.960 -4.382 14.376 1.00 92.38 111 ASN A O 1
ATOM 849 N N . ASN A 1 112 ? -19.022 -2.384 13.939 1.00 91.81 112 ASN A N 1
ATOM 850 C CA . ASN A 1 112 ? -18.808 -2.607 12.516 1.00 91.81 112 ASN A CA 1
ATOM 851 C C . ASN A 1 112 ? -17.328 -2.918 12.286 1.00 91.81 112 ASN A C 1
ATOM 853 O O . ASN A 1 112 ? -16.468 -2.040 12.373 1.00 91.81 112 ASN A O 1
ATOM 857 N N . THR A 1 113 ? -17.031 -4.188 12.018 1.00 91.88 113 THR A N 1
ATOM 858 C CA . THR A 1 113 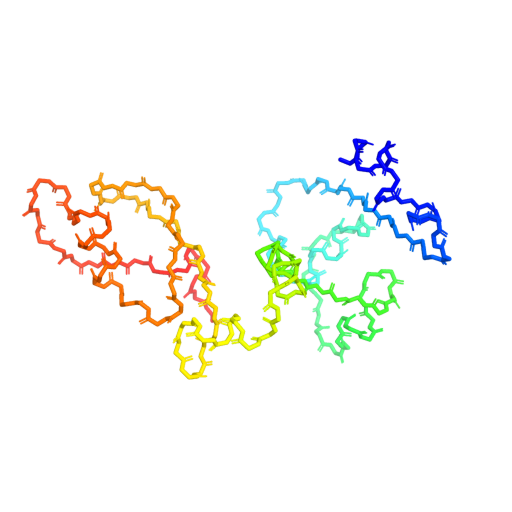? -15.686 -4.638 11.633 1.00 91.88 113 THR A CA 1
ATOM 859 C C . THR A 1 113 ? -15.566 -4.684 10.116 1.00 91.88 113 THR A C 1
ATOM 861 O O . THR A 1 113 ? -16.546 -4.937 9.418 1.00 91.88 113 THR A O 1
ATOM 864 N N . GLY A 1 114 ? -14.365 -4.441 9.595 1.00 91.00 114 GLY A N 1
ATOM 865 C CA . GLY A 1 114 ? -14.126 -4.466 8.155 1.00 91.00 114 GLY A CA 1
ATOM 866 C C . GLY A 1 114 ? -12.958 -3.597 7.717 1.00 91.00 114 GLY A C 1
ATOM 867 O O . GLY A 1 114 ? -12.219 -3.050 8.536 1.00 91.00 114 GLY A O 1
ATOM 868 N N . LEU A 1 115 ? -12.796 -3.484 6.401 1.00 90.50 115 LEU A N 1
ATOM 869 C CA . LEU A 1 115 ? -11.874 -2.539 5.782 1.00 90.50 115 LEU A CA 1
ATOM 870 C C . LEU A 1 115 ? -12.616 -1.241 5.488 1.00 90.50 115 LEU A C 1
ATOM 872 O O . LEU A 1 115 ? -13.712 -1.261 4.933 1.00 90.50 115 LEU A O 1
ATOM 876 N N . VAL A 1 116 ? -12.000 -0.124 5.847 1.00 90.75 116 VAL A N 1
ATOM 877 C CA . VAL A 1 116 ? -12.549 1.207 5.621 1.00 90.75 116 VAL A CA 1
ATOM 878 C C . VAL A 1 116 ? -11.495 2.056 4.944 1.00 90.75 116 VAL A C 1
ATOM 880 O O . VAL A 1 116 ? -10.400 2.225 5.474 1.00 90.75 116 VAL A O 1
ATOM 883 N N . GLU A 1 117 ? -11.834 2.610 3.789 1.00 90.56 117 GLU A N 1
ATOM 884 C CA . GLU A 1 117 ? -11.024 3.630 3.141 1.00 90.56 117 GLU A CA 1
ATOM 885 C C . GLU A 1 117 ? -11.491 5.017 3.590 1.00 90.56 117 GLU A C 1
ATOM 887 O O . GLU A 1 117 ? -12.668 5.351 3.462 1.00 90.56 117 GLU A O 1
ATOM 892 N N . VAL A 1 118 ? -10.577 5.820 4.134 1.00 91.62 118 VAL A N 1
ATOM 893 C CA . VAL A 1 118 ? -10.867 7.187 4.589 1.00 91.62 118 VAL A CA 1
ATOM 894 C C . VAL A 1 118 ? -9.812 8.167 4.081 1.00 91.62 118 VAL A C 1
ATOM 896 O O . VAL A 1 118 ? -8.663 7.773 3.856 1.00 91.62 118 VAL A O 1
ATOM 899 N N . PRO A 1 119 ? -10.156 9.454 3.917 1.00 92.31 119 PRO A N 1
ATOM 900 C CA . PRO A 1 119 ? -9.172 10.494 3.650 1.00 92.31 119 PRO A CA 1
ATOM 901 C C . PRO A 1 119 ? -8.069 10.544 4.716 1.00 92.31 119 PRO A C 1
ATOM 903 O O . PRO A 1 119 ? -8.293 10.332 5.909 1.00 92.31 119 PRO A O 1
ATOM 906 N N . MET A 1 120 ? -6.851 10.874 4.294 1.00 89.69 120 MET A N 1
ATOM 907 C CA . MET A 1 120 ? -5.778 11.219 5.224 1.00 89.69 120 MET A CA 1
ATOM 908 C C . MET A 1 120 ? -6.218 12.353 6.161 1.00 89.69 120 MET A C 1
ATOM 910 O O . MET A 1 120 ? -6.750 13.366 5.719 1.00 89.69 120 MET A O 1
ATOM 914 N N . GLY A 1 121 ? -5.966 12.197 7.461 1.00 86.81 121 GLY A N 1
ATOM 915 C CA . GLY A 1 121 ? -6.345 13.177 8.485 1.00 86.81 121 GLY A CA 1
ATOM 916 C C . GLY A 1 121 ? -7.713 12.961 9.131 1.00 86.81 121 GLY A C 1
ATOM 917 O O . GLY A 1 121 ? -8.009 13.650 10.106 1.00 86.81 121 GLY A O 1
ATOM 918 N N . THR A 1 122 ? -8.513 11.992 8.669 1.00 90.94 122 THR A N 1
ATOM 919 C CA . THR A 1 122 ? -9.715 11.563 9.397 1.00 90.94 122 THR A CA 1
ATOM 920 C C . THR A 1 122 ? -9.337 11.138 10.817 1.00 90.94 122 THR A C 1
ATOM 922 O O . THR A 1 122 ? -8.401 10.362 11.034 1.00 90.94 122 THR A O 1
ATOM 925 N N . SER A 1 123 ? -10.054 11.670 11.808 1.00 91.38 123 SER A N 1
ATOM 926 C CA . SER A 1 123 ? -9.733 11.413 13.211 1.00 91.38 123 SER A CA 1
ATOM 927 C C . SER A 1 123 ? -10.057 9.967 13.602 1.00 91.38 123 SER A C 1
ATOM 929 O O . SER A 1 123 ? -11.055 9.398 13.164 1.00 91.38 123 SER A O 1
ATOM 931 N N . LEU A 1 124 ? -9.271 9.375 14.510 1.00 89.81 124 LEU A N 1
ATOM 932 C CA . LEU A 1 124 ? -9.579 8.035 15.037 1.00 89.81 124 LEU A CA 1
ATOM 933 C C . LEU A 1 124 ? -10.961 7.974 15.691 1.00 89.81 124 LEU A C 1
ATOM 935 O O . LEU A 1 124 ? -11.615 6.938 15.646 1.00 89.81 124 LEU A O 1
ATOM 939 N N . ARG A 1 125 ? -11.415 9.080 16.288 1.00 91.06 125 ARG A N 1
ATOM 940 C CA . ARG A 1 125 ? -12.754 9.174 16.870 1.00 91.06 125 ARG A CA 1
ATOM 941 C C . ARG A 1 125 ? -13.827 8.960 15.805 1.00 91.06 125 ARG A C 1
ATOM 943 O O . ARG A 1 125 ? -14.721 8.154 16.023 1.00 91.06 125 ARG A O 1
ATOM 950 N N . GLU A 1 126 ? -13.717 9.654 14.681 1.00 92.75 126 GLU A N 1
ATOM 951 C CA . GLU A 1 126 ? -14.656 9.537 13.564 1.00 92.75 126 GLU A CA 1
ATOM 952 C C . GLU A 1 126 ? -14.656 8.116 12.996 1.00 92.75 126 GLU A C 1
ATOM 954 O O . GLU A 1 126 ? -15.702 7.485 12.884 1.00 92.75 126 GLU A O 1
ATOM 959 N N . ILE A 1 127 ? -13.468 7.549 12.779 1.00 91.88 127 ILE A N 1
ATOM 960 C CA . ILE A 1 127 ? -13.328 6.166 12.313 1.00 91.88 127 ILE A CA 1
ATOM 961 C C . ILE A 1 127 ? -14.003 5.179 13.285 1.00 91.88 127 ILE A C 1
ATOM 963 O O . ILE A 1 127 ? -14.711 4.271 12.858 1.00 91.88 127 ILE A O 1
ATOM 967 N N . ILE A 1 128 ? -13.803 5.338 14.596 1.00 91.81 128 ILE A N 1
ATOM 968 C CA . ILE A 1 128 ? -14.309 4.390 15.600 1.00 91.81 128 ILE A CA 1
ATOM 969 C C . ILE A 1 128 ? -15.818 4.531 15.815 1.00 91.81 128 ILE A C 1
ATOM 971 O O . ILE A 1 128 ? -16.518 3.522 15.904 1.00 91.81 128 ILE A O 1
ATOM 975 N N . PHE A 1 129 ? -16.312 5.758 15.967 1.00 93.38 129 PHE A N 1
ATOM 976 C CA . PHE A 1 129 ? -17.690 6.004 16.388 1.00 93.38 129 PHE A CA 1
ATOM 977 C C . PHE A 1 129 ? -18.648 6.190 15.215 1.00 93.38 129 PHE A C 1
ATOM 979 O O . PHE A 1 129 ? -19.721 5.596 15.253 1.00 93.38 129 PHE A O 1
ATOM 986 N N . GLU A 1 130 ? -18.259 6.934 14.178 1.00 93.31 130 GLU A N 1
ATOM 987 C CA . GLU A 1 130 ? -19.138 7.202 13.032 1.00 93.31 130 GLU A CA 1
ATOM 988 C C . GLU A 1 130 ? -19.154 6.014 12.068 1.00 93.31 130 GLU A C 1
ATOM 990 O O . GLU A 1 130 ? -20.216 5.544 11.671 1.00 93.31 130 GLU A O 1
ATOM 995 N N . ILE A 1 131 ? -17.979 5.468 11.736 1.00 92.12 131 ILE A N 1
ATOM 996 C CA . ILE A 1 131 ? -17.880 4.356 10.778 1.00 92.12 131 ILE A CA 1
ATOM 997 C C . ILE A 1 131 ? -17.994 3.005 11.489 1.00 92.12 131 ILE A C 1
ATOM 999 O O . ILE A 1 131 ? -18.808 2.148 11.139 1.00 92.12 131 ILE A O 1
ATOM 1003 N N . GLY A 1 132 ? -17.185 2.817 12.531 1.00 91.19 132 GLY A N 1
ATOM 1004 C CA . GLY A 1 132 ? -17.149 1.590 13.318 1.00 91.19 132 GLY A CA 1
ATOM 1005 C C . GLY A 1 132 ? -18.373 1.368 14.213 1.00 91.19 132 GLY A C 1
ATOM 1006 O O . GLY A 1 132 ? -18.526 0.290 14.786 1.00 91.19 132 GLY A O 1
ATOM 1007 N N . GLY A 1 133 ? -19.248 2.365 14.367 1.00 92.44 133 GLY A N 1
ATOM 1008 C CA . GLY A 1 133 ? -20.443 2.272 15.208 1.00 92.44 133 GLY A CA 1
ATOM 1009 C C . GLY A 1 133 ? -20.152 2.187 16.711 1.00 92.44 133 GLY A C 1
ATOM 1010 O O . GLY A 1 133 ? -21.032 1.820 17.488 1.00 92.44 133 GLY A O 1
ATOM 1011 N N . GLY A 1 134 ? -18.926 2.490 17.145 1.00 91.56 134 GLY A N 1
ATOM 1012 C CA . GLY A 1 134 ? -18.530 2.505 18.550 1.00 91.56 134 GLY A CA 1
ATOM 1013 C C . GLY A 1 134 ? -18.289 1.125 19.172 1.00 91.56 134 GLY A C 1
ATOM 1014 O O . GLY A 1 134 ? -18.097 0.112 18.497 1.00 91.56 134 GLY A O 1
ATOM 1015 N N . VAL A 1 135 ? -18.236 1.099 20.507 1.00 93.38 135 VAL A N 1
ATOM 1016 C CA . VAL A 1 135 ? -17.879 -0.099 21.281 1.00 93.38 135 VAL A CA 1
ATOM 1017 C C . VAL A 1 135 ? -19.117 -0.979 21.517 1.00 93.38 135 VAL A C 1
ATOM 1019 O O . VAL A 1 135 ? -20.154 -0.463 21.950 1.00 93.38 135 VAL A O 1
ATOM 1022 N N . PRO A 1 136 ? -19.015 -2.311 21.344 1.00 92.12 136 PRO A N 1
ATOM 1023 C CA . PRO A 1 136 ? -20.119 -3.232 21.574 1.00 92.12 136 PRO A CA 1
ATOM 1024 C C . PRO A 1 136 ? -20.741 -3.109 22.961 1.00 92.12 136 PRO A C 1
ATOM 1026 O O . PRO A 1 136 ? -20.042 -2.949 23.969 1.00 92.12 136 PRO A O 1
ATOM 1029 N N . ASN A 1 137 ? -22.067 -3.259 23.011 1.00 92.12 137 ASN A N 1
ATOM 1030 C CA . ASN A 1 137 ? -22.888 -3.121 24.219 1.00 92.12 137 ASN A CA 1
ATOM 1031 C C . ASN A 1 137 ? -22.794 -1.734 24.880 1.00 92.12 137 ASN A C 1
ATOM 1033 O O . ASN A 1 137 ? -22.901 -1.630 26.101 1.00 92.12 137 ASN A O 1
ATOM 1037 N N . ASN A 1 138 ? -22.540 -0.686 24.091 1.00 88.19 138 ASN A N 1
ATOM 1038 C CA . ASN A 1 138 ? -22.458 0.704 24.547 1.00 88.19 138 ASN A CA 1
ATOM 1039 C C . ASN A 1 138 ? -21.467 0.918 25.712 1.00 88.19 138 ASN A C 1
ATOM 1041 O O . ASN A 1 138 ? -21.672 1.741 26.606 1.00 88.19 138 ASN A O 1
ATOM 1045 N N . LYS A 1 139 ? -20.388 0.124 25.741 1.00 90.88 139 LYS A N 1
ATOM 1046 C CA . LYS A 1 139 ? -19.345 0.241 26.765 1.00 90.88 139 LYS A CA 1
ATOM 1047 C C . LYS A 1 139 ? -18.484 1.478 26.515 1.00 90.88 139 LYS A C 1
ATOM 1049 O O . LYS A 1 139 ? -18.314 1.932 25.387 1.00 90.88 139 LYS A O 1
ATOM 1054 N N . LYS A 1 140 ? -17.862 1.998 27.575 1.00 90.44 140 LYS A N 1
ATOM 1055 C CA . LYS A 1 140 ? -16.941 3.134 27.462 1.00 90.44 140 LYS A CA 1
ATOM 1056 C C . LYS A 1 140 ? -15.680 2.736 26.686 1.00 90.44 140 LYS A C 1
ATOM 1058 O O . LYS A 1 140 ? -15.018 1.753 27.027 1.00 90.44 140 LYS A O 1
ATOM 1063 N N . PHE A 1 141 ? -15.326 3.533 25.681 1.00 90.62 141 PHE A N 1
ATOM 1064 C CA . PHE A 1 141 ? -14.048 3.418 24.985 1.00 90.62 141 PHE A CA 1
ATOM 1065 C C . PHE A 1 141 ? -12.882 3.625 25.960 1.00 90.62 141 PHE A C 1
ATOM 1067 O O . PHE A 1 141 ? -12.884 4.578 26.741 1.00 90.62 141 PHE A O 1
ATOM 1074 N N . LYS A 1 142 ? -11.898 2.720 25.922 1.00 91.56 142 LYS A N 1
ATOM 1075 C CA . LYS A 1 142 ? -10.744 2.739 26.835 1.00 91.56 142 LYS A CA 1
ATOM 1076 C C . LYS A 1 142 ? -9.429 3.024 26.120 1.00 91.56 142 LYS A C 1
ATOM 1078 O O . LYS A 1 142 ? -8.647 3.829 26.605 1.00 91.56 142 LYS A O 1
ATOM 1083 N N . ALA A 1 143 ? -9.176 2.337 25.011 1.00 90.56 143 ALA A N 1
ATOM 1084 C CA . ALA A 1 143 ? -7.955 2.473 24.233 1.00 90.56 143 ALA A CA 1
ATOM 1085 C C . ALA A 1 143 ? -8.172 1.920 22.821 1.00 90.56 143 ALA A C 1
ATOM 1087 O O . ALA A 1 143 ? -9.020 1.049 22.616 1.00 90.56 143 ALA A O 1
ATOM 1088 N N . VAL A 1 144 ? -7.363 2.399 21.882 1.00 89.31 144 VAL A N 1
ATOM 1089 C CA . VAL A 1 144 ? -7.210 1.845 20.536 1.00 89.31 144 VAL A CA 1
ATOM 1090 C C . VAL A 1 144 ? -5.724 1.627 20.287 1.00 89.31 144 VAL A C 1
ATOM 1092 O O . VAL A 1 144 ? -4.903 2.430 20.722 1.00 89.31 144 VAL A O 1
ATOM 1095 N N . GLN A 1 145 ? -5.389 0.542 19.597 1.00 85.88 145 GLN A N 1
ATOM 1096 C CA . GLN A 1 145 ? -4.054 0.324 19.057 1.00 85.88 145 GLN A CA 1
ATOM 1097 C C . GLN A 1 145 ? -4.110 0.572 17.554 1.00 85.88 145 GLN A C 1
ATOM 1099 O O . GLN A 1 145 ? -4.876 -0.072 16.840 1.00 85.88 145 GLN A O 1
ATOM 1104 N N . THR A 1 146 ? -3.302 1.509 17.080 1.00 81.81 146 THR A N 1
ATOM 1105 C CA . THR A 1 146 ? -3.132 1.804 15.657 1.00 81.81 146 THR A CA 1
ATOM 1106 C C . THR A 1 146 ? -1.797 1.228 15.183 1.00 81.81 146 THR A C 1
ATOM 1108 O O . THR A 1 146 ? -0.861 1.146 15.966 1.00 81.81 146 THR A O 1
ATOM 1111 N N . GLY A 1 147 ? -1.709 0.785 13.922 1.00 67.75 147 GLY A N 1
ATOM 1112 C CA . GLY A 1 147 ? -0.450 0.318 13.309 1.00 67.75 147 GLY A CA 1
ATOM 1113 C C . GLY A 1 147 ? -0.076 -1.165 13.509 1.00 67.75 147 GLY A C 1
ATOM 1114 O O . GLY A 1 147 ? 1.056 -1.551 13.231 1.00 67.75 147 GLY A O 1
ATOM 1115 N N . GLY A 1 148 ? -1.006 -2.018 13.953 1.00 61.41 148 GLY A N 1
ATOM 1116 C CA . GLY A 1 148 ? -0.745 -3.449 14.173 1.00 61.41 148 GLY A CA 1
ATOM 1117 C C . GLY A 1 148 ? 0.239 -3.727 15.327 1.00 61.41 148 GLY A C 1
ATOM 1118 O O . GLY A 1 148 ? 0.660 -2.804 16.027 1.00 61.41 148 GLY A O 1
ATOM 1119 N N . PRO A 1 149 ? 0.625 -4.996 15.565 1.00 48.69 149 PRO A N 1
ATOM 1120 C CA . PRO A 1 149 ? 1.574 -5.354 16.628 1.00 48.69 149 PRO A CA 1
ATOM 1121 C C . PRO A 1 149 ? 2.985 -4.774 16.421 1.00 48.69 149 PRO A C 1
ATOM 1123 O O . PRO A 1 149 ? 3.799 -4.819 17.337 1.00 48.69 149 PRO A O 1
ATOM 1126 N N . SER A 1 150 ? 3.265 -4.206 15.245 1.00 49.53 150 SER A N 1
ATOM 1127 C CA . SER A 1 150 ? 4.545 -3.594 14.880 1.00 49.53 150 SER A CA 1
ATOM 1128 C C . SER A 1 150 ? 4.572 -2.068 15.024 1.00 49.53 150 SER A C 1
ATOM 1130 O O . SER A 1 150 ? 5.579 -1.468 14.673 1.00 49.53 150 SER A O 1
ATOM 1132 N N . ALA A 1 151 ? 3.525 -1.430 15.563 1.00 33.81 151 ALA A N 1
ATOM 1133 C CA . ALA A 1 151 ? 3.460 0.025 15.785 1.00 33.81 151 ALA A CA 1
ATOM 1134 C C . ALA A 1 151 ? 4.397 0.562 16.889 1.00 33.81 151 ALA A C 1
ATOM 1136 O O . ALA A 1 151 ? 4.133 1.604 17.485 1.00 33.81 151 ALA A O 1
ATOM 1137 N N . VAL A 1 152 ? 5.480 -0.158 17.176 1.00 28.30 152 VAL A N 1
ATOM 1138 C CA . VAL A 1 152 ? 6.599 0.308 17.988 1.00 28.30 152 VAL A CA 1
ATOM 1139 C C . VAL A 1 152 ? 7.829 0.334 17.083 1.00 28.30 152 VAL A C 1
ATOM 1141 O O . VAL A 1 152 ? 8.596 -0.627 17.051 1.00 28.30 152 VAL A O 1
ATOM 1144 N N . ALA A 1 153 ? 7.947 1.411 16.307 1.00 29.08 153 ALA A N 1
ATOM 1145 C CA . ALA A 1 153 ? 9.188 2.055 15.867 1.00 29.08 153 ALA A CA 1
ATOM 1146 C C . ALA A 1 153 ? 8.834 3.333 15.096 1.00 29.08 153 ALA A C 1
ATOM 1148 O O . ALA A 1 153 ? 8.133 3.219 14.065 1.00 29.08 153 ALA A O 1
#

Radius of gyration: 20.08 Å; chains: 1; bounding box: 48×39×57 Å

Foldseek 3Di:
DVVCVVVQCAAQCRVVHRDHHHDDDDDAPPDPLCPDQQLVLCVVVVHHSDDDPPPDDCCCQHRVGHRDDDDDPVVVVCVVVCVVVHVVVQQVFADVVATHWDWDAADDFFQDGDIDIHTHPPDPCCCRCVVRVHGPPPDDDDDDDPDPPPPPD

InterPro domains:
  IPR011538 NADH-ubiquinone oxidoreductase 51kDa subunit, FMN-binding domain [PF01512] (18-80)
  IPR037225 NADH-ubiquinone oxidoreductase 51kDa subunit, FMN-binding domain superfamily [G3DSA:3.40.50.11540] (1-91)
  IPR037225 NADH-ubiquinone oxidoreductase 51kDa subunit, FMN-binding domain superfamily [SSF142019] (2-101)

Secondary structure (DSSP, 8-state):
-HHHHHTTSSBSSGGGSS--B---PPPP-S-GGGGSHHHHHHHHTTS-------SS-TTTS-GGGS------HHHHHHHHHHHHH-HHHHHTSB-SSSBSEEEEEE-SS-SS-EEEEEETT--HHHIIIIIS--SGGGPPP-----SGGG---

pLDDT: mean 84.46, std 12.82, range [28.3, 95.75]

Organism: NCBI:txid412755